Protein AF-A0A2M7GRH5-F1 (afdb_monomer)

Solvent-accessible surface area (backbone atoms only — not comparable to full-atom values): 6726 Å² total; per-residue (Å²): 138,82,83,54,72,69,58,54,56,49,50,53,51,51,51,50,48,37,62,73,60,52,56,76,63,45,53,43,43,75,62,51,74,69,54,44,54,25,50,54,46,31,42,55,52,57,69,71,46,64,68,82,55,53,58,32,65,66,48,32,50,45,57,50,49,18,44,66,75,40,96,59,97,44,73,64,58,47,53,26,49,53,26,20,27,66,66,11,29,73,68,77,78,64,62,18,52,50,34,35,73,67,28,46,65,57,46,42,52,46,50,53,37,24,75,70,45,52,50,59,76,106

Secondary structure (DSSP, 8-state):
----HHHHHHHHHHHHHIIIIISTT----PPPHHHHHHHHHHHHHHHHS-TT---HHHHHHHHHHHHHTS--SSHHHHHHHHHHHHHSSS--S-HHHHHHHH-HHHHHHHHHHHHTT-GGG-

Nearest PDB structures (foldseek):
  2ja2-assembly1_A  TM=6.786E-01  e=1.411E+00  Mycobacterium tuberculosis H37Rv

Sequence (122 aa):
PKTDPALDALAERAVAYYEDFVAPARVYREASDLERAAMLDLIARLKALDPAEKDPETIQNEVYAAGKAQPFDNLRDWFKGLYEVLLGQSQGPRFGGFVAVYGIPETIALIEAGLAGELVKA

Foldseek 3Di:
DDDDVVVVVVVVVVVVCCVVPVVVLQAADAADPQLLQLLVQLLVLLVVDDQLDQPLVVSLVSNQVSLVVTPDPDSLVSQQRVCCLQPRGSDDDRVSNVCSVCTSVNVSVSSVCSNVVVVNVD

Radius of gyration: 15.83 Å; Cα contacts (8 Å, |Δi|>4): 137; chains: 1; bounding box: 34×38×46 Å

pLDDT: mean 88.46, std 14.93, range [45.5, 98.81]

Structure (mmCIF, N/CA/C/O backbone):
data_AF-A0A2M7GRH5-F1
#
_entry.id   AF-A0A2M7GRH5-F1
#
loop_
_atom_site.group_PDB
_atom_site.id
_atom_site.type_symbol
_atom_site.label_atom_id
_atom_site.label_alt_id
_atom_site.label_comp_id
_atom_site.label_asym_id
_atom_site.label_entity_id
_atom_site.label_seq_id
_atom_site.pdbx_PDB_ins_code
_atom_site.Cartn_x
_atom_site.Cartn_y
_atom_site.Cartn_z
_atom_site.occupancy
_atom_site.B_iso_or_equiv
_atom_site.auth_seq_id
_atom_site.auth_comp_id
_atom_site.auth_asym_id
_atom_site.auth_atom_id
_atom_site.pdbx_PDB_model_num
ATOM 1 N N . PRO A 1 1 ? 18.615 -12.928 -29.899 1.00 45.50 1 PRO A N 1
ATOM 2 C CA . PRO A 1 1 ? 18.020 -13.241 -28.578 1.00 45.50 1 PRO A CA 1
ATOM 3 C C . PRO A 1 1 ? 18.496 -14.618 -28.100 1.00 45.50 1 PRO A C 1
ATOM 5 O O . PRO A 1 1 ? 18.175 -15.620 -28.726 1.00 45.50 1 PRO A O 1
ATOM 8 N N . LYS A 1 2 ? 19.345 -14.659 -27.069 1.00 49.75 2 LYS A N 1
ATOM 9 C CA . LYS A 1 2 ? 19.742 -15.908 -26.412 1.00 49.75 2 LYS A CA 1
ATOM 10 C C . LYS A 1 2 ? 18.979 -15.960 -25.093 1.00 49.75 2 LYS A C 1
ATOM 12 O O . LYS A 1 2 ? 19.340 -15.236 -24.174 1.00 49.75 2 LYS A O 1
ATOM 17 N N . THR A 1 3 ? 17.888 -16.714 -25.058 1.00 54.03 3 THR A N 1
ATOM 18 C CA . THR A 1 3 ? 17.275 -17.152 -23.802 1.00 54.03 3 THR A CA 1
ATOM 19 C C . THR A 1 3 ? 18.303 -18.014 -23.079 1.00 54.03 3 THR A C 1
ATOM 21 O O . THR A 1 3 ? 18.916 -18.894 -23.688 1.00 54.03 3 THR A O 1
ATOM 24 N N . ASP A 1 4 ? 18.592 -17.670 -21.828 1.00 67.44 4 ASP A N 1
ATOM 25 C CA . ASP A 1 4 ? 19.490 -18.437 -20.974 1.00 67.44 4 ASP A CA 1
ATOM 26 C C . ASP A 1 4 ? 18.645 -19.521 -20.286 1.00 67.44 4 ASP A C 1
ATOM 28 O O . ASP A 1 4 ? 17.792 -19.182 -19.461 1.00 67.44 4 ASP A O 1
ATOM 32 N N . PRO A 1 5 ? 18.851 -20.813 -20.602 1.00 70.62 5 PRO A N 1
ATOM 33 C CA . PRO A 1 5 ? 18.040 -21.900 -20.057 1.00 70.62 5 PRO A CA 1
ATOM 34 C C . PRO A 1 5 ? 18.053 -21.973 -18.523 1.00 70.62 5 PRO A C 1
ATOM 36 O O . PRO A 1 5 ? 17.131 -22.522 -17.925 1.00 70.62 5 PRO A O 1
ATOM 39 N N . ALA A 1 6 ? 19.088 -21.431 -17.869 1.00 65.81 6 ALA A N 1
ATOM 40 C CA . ALA A 1 6 ? 19.157 -21.377 -16.414 1.00 65.81 6 ALA A CA 1
ATOM 41 C C . ALA A 1 6 ? 18.249 -20.283 -15.827 1.00 65.81 6 ALA A C 1
ATOM 43 O O . ALA A 1 6 ? 17.689 -20.477 -14.750 1.00 65.81 6 ALA A O 1
ATOM 44 N N . LEU A 1 7 ? 18.072 -19.157 -16.529 1.00 59.03 7 LEU A N 1
ATOM 45 C CA . LEU A 1 7 ? 17.134 -18.098 -16.139 1.00 59.03 7 LEU A CA 1
ATOM 46 C C . LEU A 1 7 ? 15.680 -18.550 -16.309 1.00 59.03 7 LEU A C 1
ATOM 48 O O . LEU A 1 7 ? 14.875 -18.318 -15.408 1.00 59.03 7 LEU A O 1
ATOM 52 N N . AS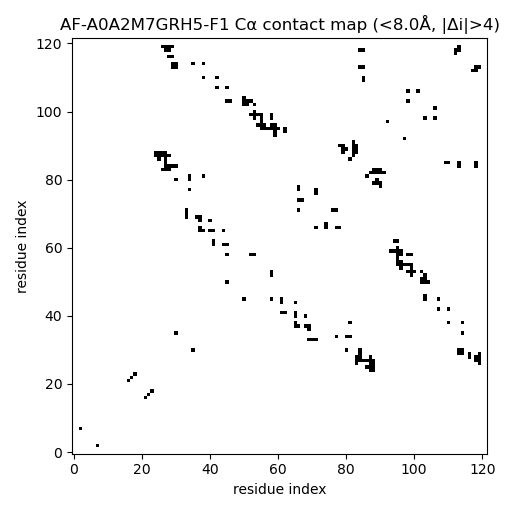P A 1 8 ? 15.367 -19.254 -17.400 1.00 65.56 8 ASP A N 1
ATOM 53 C CA . ASP A 1 8 ? 14.021 -19.792 -17.642 1.00 65.56 8 ASP A CA 1
ATOM 54 C C . ASP A 1 8 ? 13.636 -20.817 -16.557 1.00 65.56 8 ASP A C 1
ATOM 56 O O . ASP A 1 8 ? 12.576 -20.712 -15.941 1.00 65.56 8 AS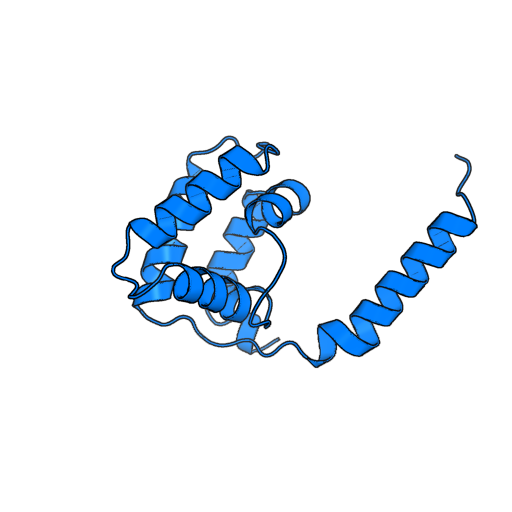P A O 1
ATOM 60 N N . ALA A 1 9 ? 14.552 -21.726 -16.202 1.00 66.81 9 ALA A N 1
ATOM 61 C CA . ALA A 1 9 ? 14.331 -22.702 -15.133 1.00 66.81 9 ALA A CA 1
ATOM 62 C C . ALA A 1 9 ? 14.181 -22.065 -13.733 1.00 66.81 9 ALA A C 1
ATOM 64 O O . ALA A 1 9 ? 13.497 -22.613 -12.865 1.00 66.81 9 ALA A O 1
ATOM 65 N N . LEU A 1 10 ? 14.821 -20.917 -13.474 1.00 64.56 10 LEU A N 1
ATOM 66 C CA . LEU A 1 10 ? 14.647 -20.169 -12.223 1.00 64.56 10 LEU A CA 1
ATOM 67 C C . LEU A 1 10 ? 13.295 -19.449 -12.175 1.00 64.56 10 LEU A C 1
ATOM 69 O O . LEU A 1 10 ? 12.651 -19.449 -11.125 1.00 64.56 10 LEU A O 1
ATOM 73 N N . ALA A 1 11 ? 12.853 -18.876 -13.297 1.00 62.81 11 ALA A N 1
ATOM 74 C CA . ALA A 1 11 ? 11.549 -18.233 -13.412 1.00 62.81 11 ALA A CA 1
ATOM 75 C C . ALA A 1 11 ? 10.408 -19.244 -13.220 1.00 62.81 11 ALA A C 1
ATOM 77 O O . ALA A 1 11 ? 9.516 -19.000 -12.412 1.00 62.81 11 ALA A O 1
ATOM 78 N N . GLU A 1 12 ? 10.479 -20.413 -13.863 1.00 63.62 12 GLU A N 1
ATOM 79 C CA . GLU A 1 12 ? 9.489 -21.487 -13.693 1.00 63.62 12 GLU A CA 1
ATOM 80 C C . GLU A 1 12 ? 9.385 -21.951 -12.235 1.00 63.62 12 GLU A C 1
ATOM 82 O O . GLU A 1 12 ? 8.289 -22.122 -11.705 1.00 63.62 12 GLU A O 1
ATOM 87 N N . ARG A 1 13 ? 10.519 -22.089 -11.535 1.00 62.50 13 ARG A N 1
ATOM 88 C CA . ARG A 1 13 ? 10.525 -22.456 -10.109 1.00 62.50 13 ARG A CA 1
ATOM 89 C C . ARG A 1 13 ? 9.973 -21.350 -9.212 1.00 62.50 13 ARG A C 1
ATOM 91 O O . ARG A 1 13 ? 9.355 -21.664 -8.198 1.00 62.50 13 ARG A O 1
ATOM 98 N N . ALA A 1 14 ? 10.186 -20.082 -9.560 1.00 61.69 14 ALA A N 1
ATOM 99 C CA . ALA A 1 14 ? 9.605 -18.951 -8.842 1.00 61.69 14 ALA A CA 1
ATOM 100 C C . ALA A 1 14 ? 8.082 -18.873 -9.041 1.00 61.69 14 ALA A C 1
ATOM 102 O O . ALA A 1 14 ? 7.369 -18.602 -8.077 1.00 61.69 14 ALA A O 1
ATOM 103 N N . VAL A 1 15 ? 7.592 -19.167 -10.252 1.00 67.94 15 VAL A N 1
ATOM 104 C CA . VAL A 1 15 ? 6.156 -19.265 -10.560 1.00 67.94 15 VAL A CA 1
ATOM 105 C C . VAL A 1 15 ? 5.525 -20.429 -9.801 1.00 67.94 15 VAL A C 1
ATOM 107 O O . VAL A 1 15 ? 4.569 -20.202 -9.071 1.00 67.94 15 VAL A O 1
ATOM 110 N N . ALA A 1 16 ? 6.100 -21.633 -9.866 1.00 65.62 16 ALA A N 1
ATOM 111 C CA . ALA A 1 16 ? 5.581 -22.790 -9.133 1.00 65.62 16 ALA A CA 1
ATOM 112 C C . ALA A 1 16 ? 5.568 -22.549 -7.613 1.00 65.62 16 ALA A C 1
ATOM 114 O O . ALA A 1 16 ? 4.570 -22.797 -6.952 1.00 65.62 16 ALA A O 1
ATOM 115 N N . TYR A 1 17 ? 6.634 -21.969 -7.043 1.00 65.69 17 TYR A N 1
ATOM 116 C CA . TYR A 1 17 ? 6.647 -21.609 -5.621 1.00 65.69 17 TYR A CA 1
ATOM 117 C C . TYR A 1 17 ? 5.571 -20.568 -5.271 1.00 65.69 17 TYR A C 1
ATOM 119 O O . TYR A 1 17 ? 4.940 -20.636 -4.214 1.00 65.69 17 TYR A O 1
ATOM 127 N N . TYR A 1 18 ? 5.363 -19.589 -6.151 1.00 61.09 18 TYR A N 1
ATOM 128 C CA . TYR A 1 18 ? 4.314 -18.596 -5.987 1.00 61.09 18 TYR A CA 1
ATOM 129 C C . TYR A 1 18 ? 2.921 -19.238 -6.019 1.00 61.09 18 TYR A C 1
ATOM 131 O O . TYR A 1 18 ? 2.113 -18.965 -5.134 1.00 61.09 18 TYR A O 1
ATOM 139 N N . GLU A 1 19 ? 2.651 -20.111 -6.987 1.00 60.47 19 GLU A N 1
ATOM 140 C CA . GLU A 1 19 ? 1.369 -20.807 -7.137 1.00 60.47 19 GLU A CA 1
ATOM 141 C C . GLU A 1 19 ? 1.099 -21.797 -5.998 1.00 60.47 19 GLU A C 1
ATOM 143 O O . GLU A 1 19 ? -0.021 -21.847 -5.497 1.00 60.47 19 GLU A O 1
ATOM 148 N N . ASP A 1 20 ? 2.120 -22.519 -5.534 1.00 51.00 20 ASP A N 1
ATOM 149 C CA . ASP A 1 20 ? 1.961 -23.583 -4.539 1.00 51.00 20 ASP A CA 1
ATOM 150 C C . ASP A 1 20 ? 1.938 -23.063 -3.093 1.00 51.00 20 ASP A C 1
ATOM 152 O O . ASP A 1 20 ? 1.308 -23.668 -2.223 1.00 51.00 20 ASP A O 1
ATOM 156 N N . PHE A 1 21 ? 2.625 -21.949 -2.805 1.00 53.00 21 PHE A N 1
ATOM 157 C CA . PHE A 1 21 ? 2.851 -21.503 -1.421 1.00 53.00 21 PHE A CA 1
ATOM 158 C C . PHE A 1 21 ? 2.456 -20.050 -1.146 1.00 53.00 21 PHE A C 1
ATOM 160 O O . PHE A 1 21 ? 2.092 -19.728 -0.015 1.00 53.00 21 PHE A O 1
ATOM 167 N N . VAL A 1 22 ? 2.524 -19.157 -2.140 1.00 61.12 22 VAL A N 1
ATOM 168 C CA . VAL A 1 22 ? 2.251 -17.719 -1.950 1.00 61.12 22 VAL A CA 1
ATOM 169 C C . VAL A 1 22 ? 0.788 -17.399 -2.235 1.00 61.12 22 VAL A C 1
ATOM 171 O O . VAL A 1 22 ? 0.167 -16.702 -1.436 1.00 61.12 22 VAL A O 1
ATOM 174 N N . ALA A 1 23 ? 0.241 -17.901 -3.344 1.00 63.09 23 ALA A N 1
ATOM 175 C CA . ALA A 1 23 ? -1.130 -17.661 -3.781 1.00 63.09 23 ALA A CA 1
ATOM 176 C C . ALA A 1 23 ? -2.188 -18.312 -2.865 1.00 63.09 23 ALA A C 1
ATOM 178 O O . ALA A 1 23 ? -3.114 -17.600 -2.478 1.00 63.09 23 ALA A O 1
ATOM 179 N N . PRO A 1 24 ? -2.054 -19.581 -2.415 1.00 62.25 24 PRO A N 1
ATOM 180 C CA . PRO A 1 24 ? -3.074 -20.230 -1.584 1.00 62.25 24 PRO A CA 1
ATOM 181 C C . PRO A 1 24 ? -3.160 -19.650 -0.167 1.00 62.25 24 PRO A C 1
ATOM 183 O O . PRO A 1 24 ? -4.170 -19.810 0.511 1.00 62.25 24 PRO A O 1
ATOM 186 N N . ALA A 1 25 ? -2.100 -18.979 0.293 1.00 63.25 25 ALA A N 1
ATOM 187 C CA . ALA A 1 25 ? -2.045 -18.332 1.601 1.00 63.25 25 ALA A CA 1
ATOM 188 C C . ALA A 1 25 ? -2.604 -16.898 1.593 1.00 63.25 25 ALA A C 1
ATOM 190 O O . ALA A 1 25 ? -2.593 -16.244 2.638 1.00 63.25 25 ALA A O 1
ATOM 191 N N . ARG A 1 26 ? -3.055 -16.383 0.437 1.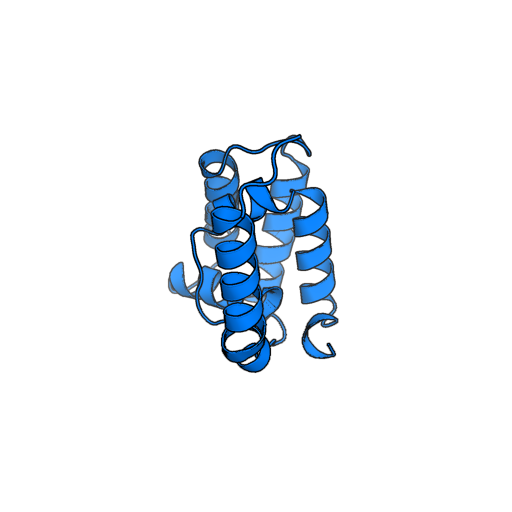00 75.31 26 ARG A N 1
ATOM 192 C CA . ARG A 1 26 ? -3.600 -15.028 0.353 1.00 75.31 26 ARG A CA 1
ATOM 193 C C . ARG A 1 26 ? -4.989 -14.971 0.954 1.00 75.31 26 ARG A C 1
ATOM 195 O O . ARG A 1 26 ? -5.934 -15.533 0.414 1.00 75.31 26 ARG A O 1
ATOM 202 N N . VAL A 1 27 ? -5.106 -14.244 2.054 1.00 82.12 27 VAL A N 1
ATOM 203 C CA . VAL A 1 27 ? -6.382 -13.937 2.690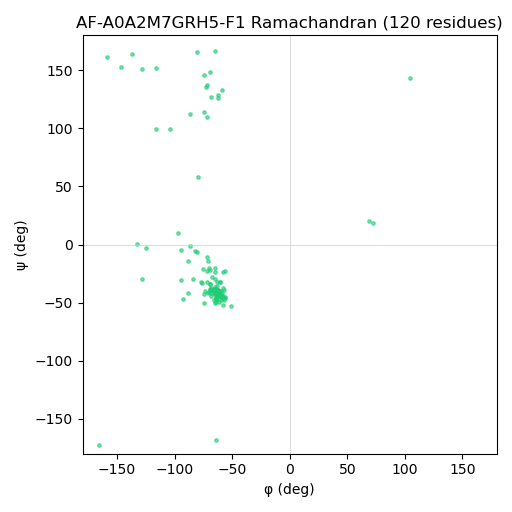 1.00 82.12 27 VAL A CA 1
ATOM 204 C C . VAL A 1 27 ? -6.578 -12.435 2.619 1.00 82.12 27 VAL A C 1
ATOM 206 O O . VAL A 1 27 ? -6.005 -11.676 3.400 1.00 82.12 27 VAL A O 1
ATOM 209 N N . TYR A 1 28 ? -7.373 -12.013 1.642 1.0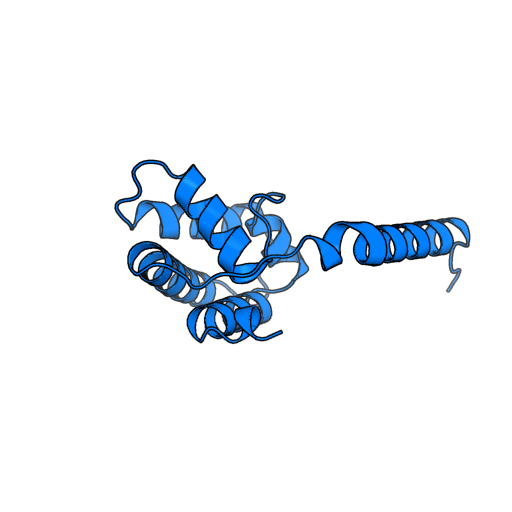0 91.38 28 TYR A N 1
ATOM 210 C CA . TYR A 1 28 ? -7.788 -10.625 1.504 1.00 91.38 28 TYR A CA 1
ATOM 211 C C . TYR A 1 28 ? -8.838 -10.278 2.557 1.00 91.38 28 TYR A C 1
ATOM 213 O O . TYR A 1 28 ? -9.683 -11.099 2.918 1.00 91.38 28 TYR A O 1
ATOM 221 N N . ARG A 1 29 ? -8.809 -9.031 3.025 1.00 95.56 29 ARG A N 1
ATOM 222 C CA . ARG A 1 29 ? -9.841 -8.474 3.903 1.00 95.56 29 ARG A CA 1
ATOM 223 C C . ARG A 1 29 ? -10.214 -7.065 3.482 1.00 95.56 29 ARG A C 1
ATOM 225 O O . ARG A 1 29 ? -9.466 -6.395 2.775 1.00 95.56 29 ARG A O 1
ATOM 232 N N . GLU A 1 30 ? -11.350 -6.600 3.977 1.00 96.31 30 GLU A N 1
ATOM 233 C CA . GLU A 1 30 ? -11.747 -5.207 3.816 1.00 96.31 30 GLU A CA 1
ATOM 234 C C . GLU A 1 30 ? -10.842 -4.271 4.636 1.00 96.31 30 GLU A C 1
ATOM 236 O O . GLU A 1 30 ? -10.328 -4.630 5.705 1.00 96.31 30 GLU A O 1
ATOM 241 N N . ALA A 1 31 ? -10.647 -3.058 4.117 1.00 97.38 31 ALA A N 1
ATOM 242 C CA . ALA A 1 31 ? -9.983 -1.980 4.838 1.00 97.38 31 ALA A CA 1
ATOM 243 C C . ALA A 1 31 ? -10.904 -1.430 5.934 1.00 97.38 31 ALA A C 1
ATOM 245 O O . ALA A 1 31 ? -12.079 -1.152 5.686 1.00 97.38 31 ALA A O 1
ATOM 246 N N . SER A 1 32 ? -10.349 -1.206 7.122 1.00 97.88 32 SER A N 1
ATOM 247 C CA . SER A 1 32 ? -10.989 -0.388 8.157 1.00 97.88 32 SER A CA 1
ATOM 248 C C . SER A 1 32 ? -11.114 1.074 7.713 1.00 97.88 32 SER A C 1
ATOM 250 O O . SER A 1 32 ? -10.443 1.507 6.775 1.00 97.88 32 SER A O 1
ATOM 252 N N . ASP A 1 33 ? -11.91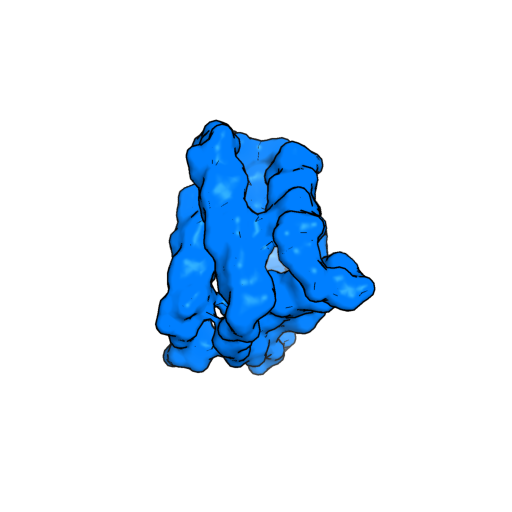7 1.871 8.420 1.00 98.06 33 ASP A N 1
ATOM 253 C CA . ASP A 1 33 ? -12.068 3.304 8.123 1.00 98.06 33 ASP A CA 1
ATOM 254 C C . ASP A 1 33 ? -10.731 4.061 8.183 1.00 98.06 33 ASP A C 1
ATOM 256 O O . ASP A 1 33 ? -10.457 4.925 7.347 1.00 98.06 33 ASP A O 1
ATOM 260 N N . LEU A 1 34 ? -9.868 3.692 9.135 1.00 98.06 34 LEU A N 1
ATOM 261 C CA . LEU A 1 34 ? -8.538 4.276 9.299 1.00 98.06 34 LEU A CA 1
ATOM 262 C C . LEU A 1 34 ? -7.619 3.945 8.112 1.00 98.06 34 LEU A C 1
ATOM 264 O O . LEU A 1 34 ? -6.975 4.827 7.544 1.00 98.06 34 LEU A O 1
ATOM 268 N N . GLU A 1 35 ? -7.580 2.675 7.707 1.00 98.44 35 GLU A N 1
ATOM 269 C CA . GLU A 1 35 ? -6.794 2.223 6.553 1.00 98.44 35 GLU A CA 1
ATOM 270 C C . GLU A 1 35 ? -7.332 2.805 5.246 1.00 98.44 35 GLU A C 1
ATOM 272 O O . GLU A 1 35 ? -6.550 3.216 4.392 1.00 98.44 35 GLU A O 1
ATOM 277 N N . ARG A 1 36 ? -8.659 2.912 5.112 1.00 98.62 36 ARG A N 1
ATOM 278 C CA . ARG A 1 36 ? -9.321 3.550 3.972 1.00 98.62 36 ARG A CA 1
ATOM 279 C C . ARG A 1 36 ? -8.882 5.003 3.823 1.00 98.62 36 ARG A C 1
ATOM 281 O O . ARG A 1 36 ? -8.547 5.415 2.715 1.00 98.62 36 ARG A O 1
ATOM 288 N N . ALA A 1 37 ? -8.840 5.765 4.916 1.00 98.62 37 ALA A N 1
ATOM 289 C CA . ALA A 1 37 ? -8.364 7.147 4.892 1.00 98.62 37 ALA A CA 1
ATOM 290 C C . ALA A 1 37 ? -6.893 7.245 4.444 1.00 98.62 37 ALA A C 1
ATOM 292 O O . ALA A 1 37 ? -6.565 8.063 3.584 1.00 98.62 37 ALA A O 1
ATOM 293 N N . ALA A 1 38 ? -6.018 6.374 4.958 1.00 98.69 38 ALA A N 1
ATOM 294 C CA . ALA A 1 38 ? -4.613 6.323 4.548 1.00 98.69 38 ALA A CA 1
ATOM 295 C C . ALA A 1 38 ? -4.435 5.915 3.075 1.00 98.69 38 ALA A C 1
ATOM 297 O O . ALA A 1 38 ? -3.604 6.483 2.374 1.00 98.69 38 ALA A O 1
ATOM 298 N N . MET A 1 39 ? -5.225 4.962 2.578 1.00 98.75 39 MET A N 1
ATOM 299 C CA . MET A 1 39 ? -5.192 4.522 1.180 1.00 98.75 39 MET A CA 1
ATOM 300 C C . MET A 1 39 ? -5.674 5.606 0.212 1.00 98.75 39 MET A C 1
ATOM 302 O O . MET A 1 39 ? -5.083 5.778 -0.852 1.00 98.75 39 MET A O 1
ATOM 306 N N . LEU A 1 40 ? -6.705 6.370 0.582 1.00 98.81 40 LEU A N 1
ATOM 307 C CA . LEU A 1 40 ? -7.159 7.519 -0.204 1.00 98.81 40 LEU A CA 1
ATOM 308 C C . LEU A 1 40 ? -6.100 8.631 -0.248 1.00 98.81 40 LEU A C 1
ATOM 310 O O . LEU A 1 40 ? -5.851 9.187 -1.318 1.00 98.81 40 LEU A O 1
ATOM 314 N N . ASP A 1 41 ? -5.439 8.914 0.880 1.00 98.81 41 ASP A N 1
ATOM 315 C CA . ASP A 1 41 ? -4.313 9.857 0.917 1.00 98.81 41 ASP A CA 1
ATOM 316 C C . ASP A 1 41 ? -3.134 9.352 0.069 1.00 98.81 41 ASP A C 1
ATOM 318 O O . ASP A 1 41 ? -2.550 10.108 -0.706 1.00 98.81 41 ASP A O 1
ATOM 322 N N . LEU A 1 42 ? -2.831 8.050 0.128 1.00 98.81 42 LEU A N 1
ATOM 323 C CA . LEU A 1 42 ? -1.802 7.437 -0.709 1.00 98.81 42 LEU A CA 1
ATOM 324 C C . LEU A 1 42 ? -2.122 7.578 -2.202 1.00 98.81 42 LEU A C 1
ATOM 326 O O . LEU A 1 42 ? -1.242 7.957 -2.968 1.00 98.81 42 LEU A O 1
ATOM 330 N N . ILE A 1 43 ? -3.369 7.339 -2.622 1.00 98.81 43 ILE A N 1
ATOM 331 C CA . ILE A 1 43 ? -3.793 7.573 -4.011 1.00 98.81 43 ILE A CA 1
ATOM 332 C C . ILE A 1 43 ? -3.527 9.027 -4.413 1.00 98.81 43 ILE A C 1
ATOM 334 O O . ILE A 1 43 ? -2.987 9.268 -5.492 1.00 98.81 43 ILE A O 1
ATOM 338 N N . ALA A 1 44 ? -3.888 9.997 -3.568 1.00 98.81 44 ALA A N 1
ATOM 339 C CA . ALA A 1 44 ? -3.683 11.412 -3.868 1.00 98.81 44 ALA A CA 1
ATOM 340 C C . ALA A 1 44 ? -2.193 11.759 -4.031 1.00 98.81 44 ALA A C 1
ATOM 342 O O . ALA A 1 44 ? -1.827 12.450 -4.980 1.00 98.81 44 ALA A O 1
ATOM 343 N N . ARG A 1 45 ? -1.332 11.228 -3.156 1.00 98.75 45 ARG A N 1
ATOM 344 C CA . ARG A 1 45 ? 0.127 11.402 -3.231 1.00 98.75 45 ARG A CA 1
ATOM 345 C C . ARG A 1 45 ? 0.725 10.774 -4.479 1.00 98.75 45 ARG A C 1
ATOM 347 O O . ARG A 1 45 ? 1.487 11.424 -5.182 1.00 98.75 45 ARG A O 1
ATOM 354 N N . LEU A 1 46 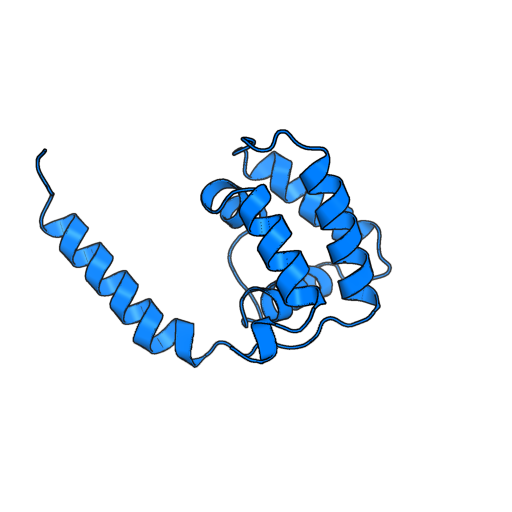? 0.340 9.538 -4.790 1.00 98.56 46 LEU A N 1
ATOM 355 C CA . LEU A 1 46 ? 0.801 8.842 -5.990 1.00 98.56 46 LEU A CA 1
ATOM 356 C C . LEU A 1 46 ? 0.356 9.568 -7.269 1.00 98.56 46 LEU A C 1
ATOM 358 O O . LEU A 1 46 ? 1.150 9.693 -8.194 1.00 98.56 46 LEU A O 1
ATOM 362 N N . LYS A 1 47 ? -0.869 10.115 -7.306 1.00 98.56 47 LYS A N 1
ATOM 363 C CA . LYS A 1 47 ? -1.364 10.952 -8.419 1.00 98.56 47 LYS A CA 1
ATOM 364 C C . LYS A 1 47 ? -0.595 12.272 -8.577 1.00 98.56 47 LYS A C 1
ATOM 366 O O . LYS A 1 47 ? -0.677 12.877 -9.642 1.00 98.56 47 LYS A O 1
ATOM 371 N N . ALA A 1 48 ? 0.106 12.734 -7.540 1.00 98.50 48 ALA A N 1
ATOM 372 C CA . ALA A 1 48 ? 0.922 13.946 -7.580 1.00 98.50 48 ALA A CA 1
ATOM 373 C C . ALA A 1 48 ? 2.367 13.699 -8.056 1.00 98.50 48 ALA A C 1
ATOM 375 O O . ALA A 1 48 ? 3.065 14.662 -8.376 1.00 98.50 48 ALA A O 1
ATOM 376 N N . LEU A 1 49 ? 2.814 12.440 -8.106 1.00 98.06 49 LEU A N 1
ATOM 377 C CA . LEU A 1 49 ? 4.095 12.058 -8.701 1.00 98.06 49 LEU A CA 1
ATOM 378 C C . LEU A 1 49 ? 3.986 11.968 -10.232 1.00 98.06 49 LEU A C 1
ATOM 380 O O . LEU A 1 49 ? 2.890 11.912 -10.794 1.00 98.06 49 LEU A O 1
ATOM 384 N N . ASP A 1 50 ? 5.134 11.919 -10.913 1.00 97.69 50 ASP A N 1
ATOM 385 C CA . ASP A 1 50 ? 5.170 11.539 -12.327 1.00 97.69 50 ASP A CA 1
ATOM 386 C C . ASP A 1 50 ? 4.647 10.092 -12.471 1.00 97.69 50 ASP A C 1
ATOM 388 O O . ASP A 1 50 ? 5.138 9.208 -11.765 1.00 97.69 50 ASP A O 1
ATOM 392 N N . PRO A 1 51 ? 3.681 9.800 -13.363 1.00 96.38 51 PRO A N 1
ATOM 393 C CA . PRO A 1 51 ? 3.188 8.436 -13.575 1.00 96.38 51 PRO A CA 1
ATOM 394 C C . PRO A 1 51 ? 4.274 7.417 -13.958 1.00 96.38 51 PRO A C 1
ATOM 396 O O . PRO A 1 51 ? 4.074 6.217 -13.774 1.00 96.38 51 PRO A O 1
ATOM 399 N N . ALA A 1 52 ? 5.400 7.881 -14.507 1.00 96.25 52 ALA A N 1
ATOM 400 C CA . ALA A 1 52 ? 6.563 7.082 -14.871 1.00 96.25 52 ALA A CA 1
ATOM 401 C C . ALA A 1 52 ? 7.673 7.087 -13.802 1.00 96.25 52 ALA A C 1
ATOM 403 O O . ALA A 1 52 ? 8.767 6.588 -14.082 1.00 96.25 52 ALA A O 1
ATOM 404 N N . GLU A 1 53 ? 7.421 7.625 -12.604 1.00 97.69 53 GLU A N 1
ATOM 405 C CA . GLU A 1 53 ? 8.350 7.551 -11.476 1.00 97.69 53 GLU A CA 1
ATOM 406 C C . GLU A 1 53 ? 8.658 6.087 -11.121 1.00 97.69 53 GLU A C 1
ATOM 408 O O . GLU A 1 53 ? 7.772 5.235 -11.019 1.00 97.69 53 GLU A O 1
ATOM 413 N N . LYS A 1 54 ? 9.949 5.797 -10.951 1.00 96.56 54 LYS A N 1
ATOM 414 C CA . LYS A 1 54 ? 10.494 4.459 -10.682 1.00 96.56 54 LYS A CA 1
ATOM 415 C C . LYS A 1 54 ? 11.501 4.444 -9.541 1.00 96.56 54 LYS A C 1
ATOM 417 O O . LYS A 1 54 ? 12.042 3.381 -9.247 1.00 96.56 54 LYS A O 1
ATOM 422 N N . ASP A 1 55 ? 11.778 5.577 -8.907 1.00 97.94 55 ASP A N 1
ATOM 423 C CA . ASP A 1 55 ? 12.617 5.630 -7.723 1.00 97.94 55 ASP A CA 1
ATOM 424 C C . ASP A 1 55 ? 11.868 5.035 -6.514 1.00 97.94 55 ASP A C 1
ATOM 426 O O . ASP A 1 55 ? 10.915 5.635 -5.998 1.00 97.94 55 ASP A O 1
ATOM 430 N N . PRO A 1 56 ? 12.286 3.854 -6.018 1.00 95.31 56 PRO A N 1
ATOM 431 C CA . PRO A 1 56 ? 11.609 3.204 -4.908 1.00 95.31 56 PRO A CA 1
ATOM 432 C C . PRO A 1 56 ? 11.711 4.002 -3.605 1.00 95.31 56 PRO A C 1
ATOM 434 O O . PRO A 1 56 ? 10.869 3.807 -2.728 1.00 95.31 56 PRO A O 1
ATOM 437 N N . GLU A 1 57 ? 12.719 4.866 -3.438 1.00 98.31 57 GLU A N 1
ATOM 438 C CA . GLU A 1 57 ? 12.868 5.677 -2.229 1.00 98.31 57 GLU A CA 1
ATOM 439 C C . GLU A 1 57 ? 11.859 6.827 -2.202 1.00 98.31 57 GLU A C 1
ATOM 441 O O . GLU A 1 57 ? 11.109 6.942 -1.227 1.00 98.31 57 GLU A O 1
ATOM 446 N N . THR A 1 58 ? 11.761 7.597 -3.290 1.00 98.50 58 THR A N 1
ATOM 447 C CA . THR A 1 58 ? 10.719 8.618 -3.491 1.00 98.50 58 THR A CA 1
ATOM 448 C C . THR A 1 58 ? 9.324 8.055 -3.241 1.00 98.50 58 THR A C 1
ATOM 450 O O . THR A 1 58 ? 8.587 8.568 -2.396 1.00 98.50 58 THR A O 1
ATOM 453 N N . ILE A 1 59 ? 8.974 6.943 -3.890 1.00 98.56 59 ILE A N 1
ATOM 454 C CA . ILE A 1 59 ? 7.637 6.360 -3.736 1.00 98.56 59 ILE A CA 1
ATOM 455 C C . ILE A 1 59 ? 7.413 5.868 -2.301 1.00 98.56 59 ILE A C 1
ATOM 457 O O . ILE A 1 59 ? 6.350 6.073 -1.713 1.00 98.56 59 ILE A O 1
ATOM 461 N N . GLN A 1 60 ? 8.420 5.235 -1.693 1.00 98.50 60 GLN A N 1
ATOM 462 C CA . GLN A 1 60 ? 8.309 4.756 -0.319 1.00 98.50 60 GLN A CA 1
ATOM 463 C C . GLN A 1 60 ? 8.107 5.900 0.686 1.00 98.50 60 GLN A C 1
ATOM 465 O O . GLN A 1 60 ? 7.424 5.692 1.694 1.00 98.50 60 GLN A O 1
ATOM 470 N N . ASN A 1 61 ? 8.669 7.085 0.431 1.00 98.75 61 ASN A N 1
ATOM 471 C CA . ASN A 1 61 ? 8.448 8.266 1.263 1.00 98.75 61 ASN A CA 1
ATOM 472 C C . ASN A 1 61 ? 6.977 8.696 1.250 1.00 98.75 61 ASN A C 1
ATOM 474 O O . ASN A 1 61 ? 6.426 8.950 2.322 1.00 98.75 61 ASN A O 1
ATOM 478 N N . GLU A 1 62 ? 6.308 8.665 0.095 1.00 98.75 62 GLU A N 1
ATOM 479 C CA . GLU A 1 62 ? 4.869 8.948 0.014 1.00 98.75 62 GLU A CA 1
ATOM 480 C C . GLU A 1 62 ? 4.017 7.887 0.720 1.00 98.75 62 GLU A C 1
ATOM 482 O O . GLU A 1 62 ? 3.083 8.223 1.450 1.00 98.75 62 GLU A O 1
ATOM 487 N N . VAL A 1 63 ? 4.382 6.605 0.608 1.00 98.50 63 VAL A N 1
ATOM 488 C CA . VAL A 1 63 ? 3.709 5.515 1.344 1.00 98.50 63 VAL A CA 1
ATOM 489 C C . VAL A 1 63 ? 3.819 5.710 2.861 1.00 98.50 63 VAL A C 1
ATOM 491 O O . VAL A 1 63 ? 2.856 5.479 3.599 1.00 98.50 63 VAL A O 1
ATOM 494 N N . TYR A 1 64 ? 4.983 6.151 3.348 1.00 98.44 64 TYR A N 1
ATOM 495 C CA . TYR A 1 64 ? 5.167 6.498 4.757 1.00 98.44 64 TYR A CA 1
ATOM 496 C C . TYR A 1 64 ? 4.377 7.744 5.156 1.00 98.44 64 TYR A C 1
ATOM 498 O O . TYR A 1 64 ? 3.808 7.771 6.248 1.00 98.44 64 TYR A O 1
ATOM 506 N N . ALA A 1 65 ? 4.361 8.771 4.307 1.00 98.62 65 ALA A N 1
ATOM 507 C CA . ALA A 1 65 ? 3.652 10.014 4.573 1.00 98.62 65 ALA A CA 1
ATOM 508 C C . ALA A 1 65 ? 2.137 9.785 4.687 1.00 98.62 65 ALA A C 1
ATOM 510 O O . ALA A 1 65 ? 1.532 10.304 5.622 1.00 98.62 65 ALA A O 1
ATOM 511 N N . ALA A 1 66 ? 1.561 8.930 3.834 1.00 98.62 66 ALA A N 1
ATOM 512 C CA . ALA A 1 66 ? 0.154 8.536 3.908 1.00 98.62 66 ALA A CA 1
ATOM 513 C C . ALA A 1 66 ? -0.212 7.869 5.240 1.00 98.62 66 ALA A C 1
ATOM 515 O O . ALA A 1 66 ? -1.194 8.236 5.882 1.00 98.62 66 ALA A O 1
ATOM 516 N N . GLY A 1 67 ? 0.623 6.934 5.706 1.00 97.94 67 GLY A N 1
ATOM 517 C CA . GLY A 1 67 ? 0.428 6.301 7.011 1.00 97.94 67 GLY A CA 1
ATOM 518 C C . GLY A 1 67 ? 0.566 7.286 8.173 1.00 97.94 67 GLY A C 1
ATOM 519 O O . GLY A 1 67 ? -0.230 7.260 9.103 1.00 97.94 67 GLY A O 1
ATOM 520 N N . LYS A 1 68 ? 1.551 8.193 8.114 1.00 98.19 68 LYS A N 1
ATOM 521 C CA . LYS A 1 68 ? 1.781 9.216 9.152 1.00 98.19 68 LYS A CA 1
ATOM 522 C C . LYS A 1 68 ? 0.697 10.292 9.208 1.00 98.19 68 LYS A C 1
ATOM 524 O O . LYS A 1 68 ? 0.567 10.948 10.237 1.00 98.19 68 LYS A O 1
ATOM 529 N N . ALA A 1 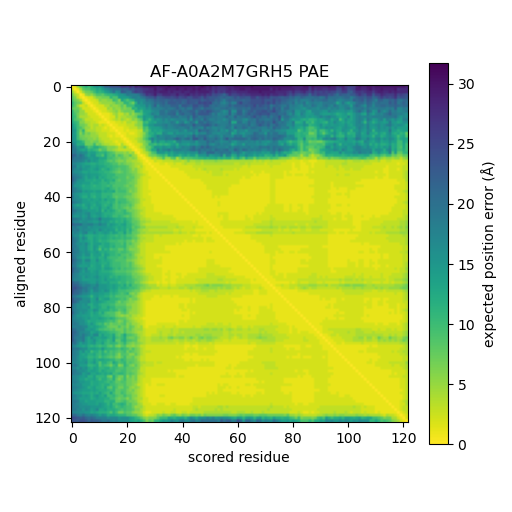69 ? -0.045 10.496 8.123 1.00 98.06 69 ALA A N 1
ATOM 530 C CA . ALA A 1 69 ? -1.166 11.428 8.086 1.00 98.06 69 ALA A CA 1
ATOM 531 C C . ALA A 1 69 ? -2.388 10.920 8.874 1.00 98.06 69 ALA A C 1
ATOM 533 O O . ALA A 1 69 ? -3.314 11.692 9.111 1.00 98.06 69 ALA A O 1
ATOM 534 N N . GLN A 1 70 ? -2.387 9.649 9.292 1.00 98.00 70 GLN A N 1
ATOM 535 C CA . GLN A 1 70 ? -3.476 9.016 10.027 1.00 98.00 70 GLN A CA 1
ATOM 536 C C . GLN A 1 70 ? -3.049 8.593 11.446 1.00 98.00 70 GLN A C 1
ATOM 538 O O . GLN A 1 70 ? -1.874 8.297 11.678 1.00 98.00 70 GLN A O 1
ATOM 543 N N . PRO A 1 71 ? -3.986 8.533 12.412 1.00 97.25 71 PRO A N 1
ATOM 544 C CA . PRO A 1 71 ? -3.690 8.229 13.814 1.00 97.25 71 PRO A CA 1
ATOM 545 C C . PRO A 1 71 ? -3.503 6.722 14.084 1.00 97.25 71 PRO A C 1
ATOM 547 O O . PRO A 1 71 ? -4.214 6.141 14.899 1.00 97.25 71 PRO A O 1
ATOM 550 N N . PHE A 1 72 ? -2.556 6.066 13.409 1.00 96.62 72 PHE A N 1
ATOM 551 C CA . PHE A 1 72 ? -2.174 4.691 13.752 1.00 96.62 72 PHE A CA 1
ATOM 552 C C . PHE A 1 72 ? -1.381 4.647 15.066 1.00 96.62 72 PHE A C 1
ATOM 554 O O . PHE A 1 72 ? -0.450 5.433 15.248 1.00 96.62 72 PHE A O 1
ATOM 561 N N . ASP A 1 73 ? -1.675 3.670 15.933 1.00 93.75 73 ASP A N 1
ATOM 562 C CA . ASP A 1 73 ? -0.917 3.427 17.174 1.00 93.75 73 ASP A CA 1
ATOM 563 C C . ASP A 1 73 ? 0.568 3.175 16.890 1.00 93.75 73 ASP A C 1
ATOM 565 O O . ASP A 1 73 ? 1.462 3.631 17.608 1.00 93.75 73 ASP A O 1
ATOM 569 N N . ASN A 1 74 ? 0.847 2.450 15.808 1.00 94.94 74 ASN A N 1
ATOM 570 C CA . ASN A 1 74 ? 2.180 2.318 15.258 1.00 94.94 74 ASN A CA 1
ATOM 571 C C . ASN A 1 74 ? 2.125 2.194 13.729 1.00 94.94 74 ASN A C 1
ATOM 573 O O . ASN A 1 74 ? 1.180 1.672 13.142 1.00 94.94 74 ASN A O 1
ATOM 577 N N . LEU A 1 75 ? 3.196 2.626 13.064 1.00 95.31 75 LEU A N 1
ATOM 578 C CA . LEU A 1 75 ? 3.247 2.631 11.602 1.00 95.31 75 LEU A CA 1
ATOM 579 C C . LEU A 1 75 ? 3.341 1.221 10.992 1.00 95.31 75 LEU A C 1
ATOM 581 O O . LEU A 1 75 ? 3.129 1.063 9.795 1.00 95.31 75 LEU A O 1
ATOM 585 N N . ARG A 1 76 ? 3.658 0.189 11.786 1.00 95.62 76 ARG A N 1
ATOM 586 C CA . ARG A 1 76 ? 3.667 -1.202 11.311 1.00 95.62 76 ARG A CA 1
ATOM 587 C C . ARG A 1 76 ? 2.245 -1.685 11.025 1.00 95.62 76 ARG A C 1
ATOM 589 O O . ARG A 1 76 ? 2.073 -2.422 10.059 1.00 95.62 76 ARG A O 1
ATOM 596 N N . ASP A 1 77 ? 1.255 -1.232 11.789 1.00 97.00 77 ASP A N 1
ATOM 597 C CA . ASP A 1 77 ? -0.152 -1.578 11.565 1.00 97.00 77 ASP A CA 1
ATOM 598 C C . ASP A 1 77 ? -0.661 -1.026 10.230 1.00 97.00 77 ASP A C 1
ATOM 600 O O . ASP A 1 77 ? -1.359 -1.733 9.508 1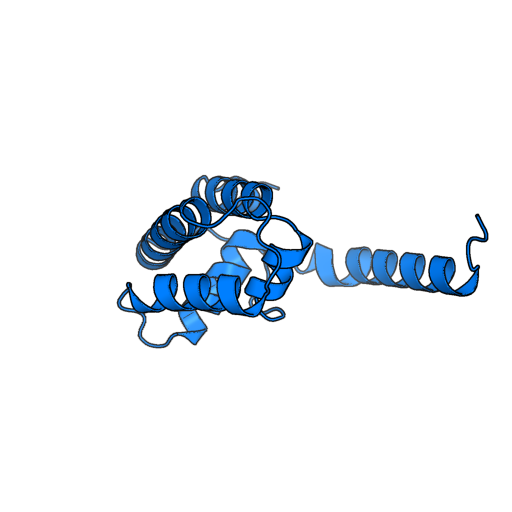.00 97.00 77 ASP A O 1
ATOM 604 N N . TRP A 1 78 ? -0.207 0.169 9.834 1.00 98.00 78 TRP A N 1
ATOM 605 C CA . TRP A 1 78 ? -0.472 0.706 8.497 1.00 98.00 78 TRP A CA 1
ATOM 606 C C . TRP A 1 78 ? 0.037 -0.226 7.391 1.00 98.00 78 TRP A C 1
ATOM 608 O O . TRP A 1 78 ? -0.720 -0.603 6.501 1.00 98.00 78 TRP A O 1
ATOM 618 N N . PHE A 1 79 ? 1.307 -0.644 7.452 1.00 97.44 79 PHE A N 1
ATOM 619 C CA . PHE A 1 79 ? 1.857 -1.547 6.437 1.00 97.44 79 PHE A CA 1
ATOM 620 C C . PHE A 1 79 ? 1.169 -2.903 6.443 1.00 97.44 79 PHE A C 1
ATOM 622 O O . PHE A 1 79 ? 0.885 -3.436 5.375 1.00 97.44 79 PHE A O 1
ATOM 629 N N . LYS A 1 80 ? 0.883 -3.453 7.625 1.00 96.56 80 LYS A N 1
ATOM 630 C CA . LYS A 1 80 ? 0.142 -4.707 7.742 1.00 96.56 80 LYS A CA 1
ATOM 631 C C . LYS A 1 80 ? -1.217 -4.591 7.049 1.00 96.56 80 LYS A C 1
ATOM 633 O O . LYS A 1 80 ? -1.531 -5.434 6.219 1.00 96.56 80 LYS A O 1
ATOM 638 N N . GLY A 1 81 ? -1.967 -3.521 7.310 1.00 97.06 81 GLY A N 1
ATOM 639 C CA . GLY A 1 81 ? -3.248 -3.273 6.655 1.00 97.06 81 GLY A CA 1
ATOM 640 C C . GLY A 1 81 ? -3.145 -3.093 5.149 1.00 97.06 81 GLY A C 1
ATOM 641 O O . GLY A 1 81 ? -3.902 -3.707 4.402 1.00 97.06 81 GLY A O 1
ATOM 642 N N . LEU A 1 82 ? -2.156 -2.328 4.690 1.00 97.50 82 LEU A N 1
ATOM 643 C CA . LEU A 1 82 ? -1.870 -2.159 3.269 1.00 97.50 82 LEU A CA 1
ATOM 644 C C . LEU A 1 82 ? -1.615 -3.510 2.577 1.00 97.50 82 LEU A C 1
ATOM 646 O O . LEU A 1 82 ? -2.168 -3.774 1.513 1.00 97.50 82 LEU A O 1
ATOM 650 N N . TYR A 1 83 ? -0.819 -4.383 3.196 1.00 96.31 83 TYR A N 1
ATOM 651 C CA . TYR A 1 83 ? -0.505 -5.704 2.653 1.00 96.31 83 TYR A CA 1
ATOM 652 C C . TYR A 1 83 ? -1.697 -6.670 2.694 1.00 96.31 83 TYR A C 1
ATOM 654 O O . TYR A 1 83 ? -1.939 -7.376 1.713 1.00 96.31 83 TYR A O 1
ATOM 662 N N . GLU A 1 84 ? -2.468 -6.685 3.780 1.00 96.31 84 GLU A N 1
ATOM 663 C CA . GLU A 1 84 ? -3.610 -7.596 3.928 1.00 96.31 84 GLU A CA 1
ATOM 664 C C . GLU A 1 84 ? -4.746 -7.231 2.973 1.00 96.31 84 GLU A C 1
ATOM 666 O O . GLU A 1 84 ? -5.360 -8.112 2.375 1.00 96.31 84 GLU A O 1
ATOM 671 N N . VAL A 1 85 ? -4.995 -5.934 2.784 1.00 96.56 85 VAL A N 1
ATOM 672 C CA . VAL A 1 85 ? -6.050 -5.450 1.889 1.00 96.56 85 VAL A CA 1
ATOM 673 C C . VAL A 1 85 ? -5.653 -5.615 0.423 1.00 96.56 85 VAL A C 1
ATOM 675 O O . VAL A 1 85 ? -6.486 -6.026 -0.377 1.00 96.56 85 VAL A O 1
ATOM 678 N N . LEU A 1 86 ? -4.404 -5.308 0.048 1.00 95.75 86 LEU A N 1
ATOM 679 C CA . LEU A 1 86 ? -4.013 -5.252 -1.369 1.00 95.75 86 LEU A CA 1
ATOM 680 C C . LEU A 1 86 ? -3.402 -6.541 -1.905 1.00 95.75 86 LEU A C 1
ATOM 682 O O . LEU A 1 86 ? -3.532 -6.819 -3.094 1.00 95.75 86 LEU A O 1
ATOM 686 N N . LEU A 1 87 ? -2.713 -7.313 -1.064 1.00 92.56 87 LEU A N 1
ATOM 687 C CA . LEU A 1 87 ? -1.945 -8.490 -1.488 1.00 92.56 87 LEU A CA 1
ATOM 688 C C . LEU A 1 87 ? -2.345 -9.773 -0.739 1.00 92.56 87 LEU A C 1
ATOM 690 O O . LEU A 1 87 ? -1.808 -10.839 -1.044 1.00 92.56 87 LEU A O 1
ATOM 694 N N . GLY A 1 88 ? -3.263 -9.687 0.229 1.00 92.44 88 GLY A N 1
ATOM 695 C CA . GLY A 1 88 ? -3.750 -10.825 1.008 1.00 92.44 88 GLY A CA 1
ATOM 696 C C . GLY A 1 88 ? -2.711 -11.419 1.964 1.00 92.44 88 GLY A C 1
ATOM 697 O O . GLY A 1 88 ? -2.818 -12.580 2.344 1.00 92.44 88 GLY A O 1
ATOM 698 N N . GLN A 1 89 ? -1.669 -10.673 2.330 1.00 91.06 89 GLN A N 1
ATOM 699 C CA . GLN A 1 89 ? -0.597 -11.151 3.212 1.00 91.06 89 GLN A CA 1
ATOM 700 C C . GLN A 1 89 ? -0.377 -10.169 4.357 1.00 91.06 89 GLN A C 1
ATOM 702 O O . GLN A 1 89 ? -0.572 -8.979 4.183 1.00 91.06 89 GLN A O 1
ATOM 707 N N . SER A 1 90 ? 0.074 -10.621 5.528 1.00 91.38 90 SER A N 1
ATOM 708 C CA . SER A 1 90 ? 0.314 -9.705 6.662 1.00 91.38 90 SER A CA 1
ATOM 709 C C . SER A 1 90 ? 1.644 -8.947 6.590 1.00 91.38 90 SER A C 1
ATOM 711 O O . SER A 1 90 ? 1.918 -8.096 7.436 1.00 91.38 90 SER A O 1
ATOM 713 N N . GLN A 1 91 ? 2.501 -9.271 5.621 1.00 88.88 91 GLN A N 1
ATOM 714 C CA . GLN A 1 91 ? 3.813 -8.655 5.443 1.00 88.88 91 GLN A CA 1
ATOM 715 C C . GLN A 1 91 ? 4.312 -8.829 4.008 1.00 88.88 91 GLN A C 1
ATOM 717 O O . GLN A 1 91 ? 3.883 -9.733 3.297 1.00 88.88 91 GLN A O 1
ATOM 722 N N . GLY A 1 92 ? 5.285 -8.009 3.620 1.00 87.62 92 GLY A N 1
ATOM 723 C CA . GLY A 1 92 ? 5.956 -8.095 2.330 1.00 87.62 92 GLY A CA 1
ATOM 724 C C . GLY A 1 92 ? 7.244 -7.267 2.304 1.00 87.62 92 GLY A C 1
ATOM 725 O O . GLY A 1 92 ? 7.675 -6.772 3.351 1.00 87.62 92 GLY A O 1
ATOM 726 N N . PRO A 1 93 ? 7.884 -7.123 1.129 1.00 89.94 93 PRO A N 1
ATOM 727 C CA . PRO A 1 93 ? 9.067 -6.276 0.955 1.00 89.94 93 PRO A CA 1
ATOM 728 C C . PRO A 1 93 ? 8.751 -4.782 1.196 1.00 89.94 93 PRO A C 1
ATOM 730 O O . PRO A 1 93 ? 7.705 -4.412 1.722 1.00 89.94 93 PRO A O 1
ATOM 733 N N . ARG A 1 94 ? 9.651 -3.857 0.851 1.00 93.25 94 ARG A N 1
ATOM 734 C CA . ARG A 1 94 ? 9.296 -2.425 0.885 1.00 93.25 94 ARG A CA 1
ATOM 735 C C . ARG A 1 94 ? 8.271 -2.126 -0.210 1.00 93.25 94 ARG A C 1
ATOM 737 O O . ARG A 1 94 ? 8.526 -2.423 -1.376 1.00 93.25 94 ARG A O 1
ATOM 744 N N . PHE A 1 95 ? 7.147 -1.511 0.159 1.00 96.56 95 PHE A N 1
ATOM 745 C CA . PHE A 1 95 ? 6.038 -1.264 -0.766 1.00 96.56 95 PHE A CA 1
ATOM 746 C C . PHE A 1 95 ? 6.436 -0.325 -1.914 1.00 96.56 95 PHE A C 1
ATOM 748 O O . PHE A 1 95 ? 6.059 -0.569 -3.049 1.00 96.56 95 PHE A O 1
ATOM 755 N N . GLY A 1 96 ? 7.284 0.682 -1.673 1.00 96.75 96 GLY A N 1
ATOM 756 C CA . GLY A 1 96 ? 7.767 1.563 -2.746 1.00 96.75 96 GLY A CA 1
ATOM 757 C C . GLY A 1 96 ? 8.545 0.828 -3.843 1.00 96.75 96 GLY A C 1
ATOM 758 O O . GLY A 1 96 ? 8.420 1.169 -5.012 1.00 96.75 96 GLY A O 1
ATOM 759 N N . GLY A 1 97 ? 9.269 -0.243 -3.495 1.00 94.94 97 GLY A N 1
ATOM 760 C CA . GLY A 1 97 ? 9.915 -1.115 -4.481 1.00 94.94 97 GLY A CA 1
ATOM 761 C C . GLY A 1 97 ? 8.916 -1.917 -5.314 1.00 94.94 97 GLY A C 1
ATOM 762 O O . GLY A 1 97 ? 9.117 -2.082 -6.512 1.00 94.94 97 GLY A O 1
ATOM 763 N N . PHE A 1 98 ? 7.819 -2.367 -4.698 1.00 95.06 98 PHE A N 1
ATOM 764 C CA . PHE A 1 98 ? 6.710 -2.985 -5.423 1.00 95.06 98 PHE A CA 1
ATOM 765 C C . PHE A 1 98 ? 6.090 -1.994 -6.416 1.00 95.06 98 PHE A C 1
ATOM 767 O O . PHE A 1 98 ? 5.989 -2.319 -7.593 1.00 95.06 98 PHE A O 1
ATOM 774 N N . VAL A 1 99 ? 5.769 -0.772 -5.982 1.00 96.62 99 VAL A N 1
ATOM 775 C CA . VAL A 1 99 ? 5.167 0.256 -6.850 1.00 96.62 99 VAL A CA 1
ATOM 776 C C . VAL A 1 99 ? 6.105 0.668 -7.987 1.00 96.62 99 VAL A C 1
ATOM 778 O O . VAL A 1 99 ? 5.652 0.811 -9.115 1.00 96.62 99 VAL A O 1
ATOM 781 N N . ALA A 1 100 ? 7.412 0.791 -7.736 1.00 95.94 100 ALA A N 1
ATOM 782 C CA . ALA A 1 100 ? 8.401 1.121 -8.768 1.00 95.94 100 ALA A CA 1
ATOM 783 C C . ALA A 1 100 ? 8.465 0.086 -9.910 1.00 95.94 100 ALA A C 1
ATOM 785 O O . ALA A 1 100 ? 8.754 0.435 -11.056 1.00 95.94 100 ALA A O 1
ATOM 786 N N . VAL A 1 101 ? 8.212 -1.191 -9.600 1.00 94.38 101 VAL A N 1
ATOM 787 C CA . VAL A 1 101 ? 8.193 -2.283 -10.586 1.00 94.38 101 VAL A CA 1
ATOM 788 C C . VAL A 1 101 ? 6.804 -2.458 -11.204 1.00 94.38 101 VAL A C 1
ATOM 790 O O . VAL A 1 101 ? 6.707 -2.679 -12.408 1.00 94.38 101 VAL A O 1
ATOM 793 N N . TYR A 1 102 ? 5.747 -2.371 -10.392 1.00 94.12 102 TYR A N 1
ATOM 794 C CA . TYR A 1 102 ? 4.361 -2.609 -10.804 1.00 94.12 102 TYR A CA 1
ATOM 795 C C . TYR A 1 102 ? 3.760 -1.436 -11.587 1.00 94.12 102 TYR A C 1
ATOM 797 O O . TYR A 1 102 ? 2.970 -1.659 -12.496 1.00 94.12 102 TYR A O 1
ATOM 805 N N . GLY A 1 103 ? 4.182 -0.212 -11.267 1.00 95.56 103 GLY A N 1
ATOM 806 C CA . GLY A 1 103 ? 3.694 1.030 -11.855 1.00 95.56 103 GLY A CA 1
ATOM 807 C C . GLY A 1 103 ? 2.758 1.795 -10.918 1.00 95.56 103 GLY A C 1
ATOM 808 O O . GLY A 1 103 ? 1.978 1.218 -10.151 1.00 95.56 103 GLY A O 1
ATOM 809 N N . ILE A 1 104 ? 2.856 3.127 -10.955 1.00 98.00 104 ILE A N 1
ATOM 810 C CA . ILE A 1 104 ? 1.991 4.023 -10.178 1.00 98.00 104 ILE A CA 1
ATOM 811 C C . ILE A 1 104 ? 0.518 3.906 -10.609 1.00 98.00 104 ILE A C 1
ATOM 813 O O . ILE A 1 104 ? -0.320 3.715 -9.722 1.00 98.00 104 ILE A O 1
ATOM 817 N N . PRO A 1 105 ? 0.166 3.973 -11.911 1.00 98.00 105 PRO A N 1
ATOM 818 C CA . PRO A 1 105 ? -1.225 3.835 -12.349 1.00 98.00 105 PRO A CA 1
ATOM 819 C C . PRO A 1 105 ? -1.854 2.504 -11.922 1.00 98.00 105 PRO A C 1
ATOM 821 O O . PRO A 1 105 ? -2.966 2.476 -11.397 1.00 98.00 105 PRO A O 1
ATOM 824 N N . GLU A 1 106 ? -1.117 1.408 -12.085 1.00 97.19 106 GLU A N 1
ATOM 825 C CA . GLU A 1 106 ? -1.537 0.055 -11.729 1.00 97.19 106 GLU A CA 1
ATOM 826 C C . GLU A 1 106 ? -1.702 -0.094 -10.211 1.00 97.19 106 GLU A C 1
ATOM 828 O O . GLU A 1 106 ? -2.655 -0.720 -9.743 1.00 97.19 106 GLU A O 1
ATOM 833 N N . THR A 1 107 ? -0.819 0.529 -9.425 1.00 98.00 107 THR A N 1
ATOM 834 C CA . THR A 1 107 ? -0.935 0.568 -7.960 1.00 98.00 107 THR A CA 1
ATOM 835 C C . THR A 1 107 ? -2.170 1.348 -7.517 1.00 98.00 107 THR A C 1
ATOM 837 O O . THR A 1 107 ? -2.877 0.896 -6.621 1.00 98.00 107 THR A O 1
ATOM 840 N N . ILE A 1 108 ? -2.464 2.496 -8.133 1.00 98.69 108 ILE A N 1
ATOM 841 C CA . ILE A 1 108 ? -3.677 3.269 -7.831 1.00 98.69 108 ILE A CA 1
ATOM 842 C C . ILE A 1 108 ? -4.922 2.419 -8.100 1.00 98.69 108 ILE A C 1
ATOM 844 O O . ILE A 1 108 ? -5.778 2.322 -7.224 1.00 98.69 108 ILE A O 1
ATOM 848 N N . ALA A 1 109 ? -4.989 1.755 -9.258 1.00 98.12 109 ALA A N 1
ATOM 849 C CA . ALA A 1 109 ? -6.105 0.876 -9.602 1.00 98.12 109 ALA A CA 1
ATOM 850 C C . ALA A 1 109 ? -6.250 -0.291 -8.608 1.00 98.12 109 ALA A C 1
ATOM 852 O O . ALA A 1 109 ? -7.361 -0.621 -8.197 1.00 98.12 109 ALA A O 1
ATOM 853 N N . LEU A 1 110 ? -5.134 -0.879 -8.162 1.00 97.44 110 LEU A N 1
ATOM 854 C CA . LEU A 1 110 ? -5.133 -1.917 -7.129 1.00 97.44 110 LEU A CA 1
ATOM 855 C C . LEU A 1 110 ? -5.690 -1.400 -5.793 1.00 97.44 110 LEU A C 1
ATOM 857 O O . LEU A 1 110 ? -6.481 -2.092 -5.152 1.00 97.44 110 LEU A O 1
ATOM 861 N N . ILE A 1 111 ? -5.302 -0.190 -5.376 1.00 98.25 111 ILE A N 1
ATOM 862 C CA . ILE A 1 111 ? -5.829 0.429 -4.153 1.00 98.25 111 ILE A CA 1
ATOM 863 C C . ILE A 1 111 ? -7.331 0.692 -4.298 1.00 98.25 111 ILE A C 1
ATOM 865 O O . ILE A 1 111 ? -8.093 0.361 -3.393 1.00 98.25 111 ILE A O 1
ATOM 869 N N . GLU A 1 112 ? -7.774 1.241 -5.430 1.00 98.44 112 GLU A N 1
ATOM 870 C CA . GLU A 1 112 ? -9.192 1.499 -5.707 1.00 98.44 112 GLU A CA 1
ATOM 871 C C . GLU A 1 112 ? -10.021 0.195 -5.667 1.00 98.44 112 GLU A C 1
ATOM 873 O O . GLU A 1 112 ? -11.058 0.158 -5.000 1.00 98.44 112 GLU A O 1
ATOM 878 N N . ALA A 1 113 ? -9.522 -0.901 -6.252 1.00 96.75 113 ALA A N 1
ATOM 879 C CA . ALA A 1 113 ? -10.153 -2.224 -6.190 1.00 96.75 113 ALA A CA 1
ATOM 880 C C . ALA A 1 113 ? -10.215 -2.792 -4.756 1.00 96.75 113 ALA A C 1
ATOM 882 O O . ALA A 1 113 ? -11.246 -3.321 -4.327 1.00 96.75 113 ALA A O 1
ATOM 883 N N . GLY A 1 114 ? -9.137 -2.644 -3.977 1.00 96.00 114 GLY A N 1
ATOM 884 C CA . GLY A 1 114 ? -9.108 -3.028 -2.562 1.00 96.00 114 GLY A CA 1
ATOM 885 C C . GLY A 1 114 ? -10.126 -2.246 -1.726 1.00 96.00 114 GLY A C 1
ATOM 886 O O . GLY A 1 114 ? -10.869 -2.826 -0.935 1.00 96.00 114 GLY A O 1
ATOM 887 N N . LEU A 1 115 ? -10.239 -0.936 -1.961 1.00 97.12 115 LEU A N 1
ATOM 888 C CA . LEU A 1 115 ? -11.215 -0.064 -1.302 1.00 97.12 115 LEU A CA 1
ATOM 889 C C . LEU A 1 115 ? -12.669 -0.364 -1.691 1.00 97.12 115 LEU A C 1
ATOM 891 O O . LEU A 1 115 ? -13.572 -0.098 -0.887 1.00 97.12 115 LEU A O 1
ATOM 895 N N . ALA A 1 116 ? -12.899 -0.896 -2.891 1.00 96.50 116 ALA A N 1
ATOM 896 C CA . ALA A 1 116 ? -14.200 -1.358 -3.372 1.00 96.50 116 ALA A CA 1
ATOM 897 C C . ALA A 1 116 ? -14.561 -2.781 -2.891 1.00 96.50 116 ALA A C 1
ATOM 899 O O . ALA A 1 116 ? -15.676 -3.251 -3.130 1.00 96.50 116 ALA A O 1
ATOM 900 N N . GLY A 1 117 ? -13.643 -3.472 -2.200 1.00 93.25 117 GLY A N 1
ATOM 901 C CA . GLY A 1 117 ? -13.838 -4.845 -1.727 1.00 93.25 117 GLY A CA 1
ATOM 902 C C . GLY A 1 117 ? -13.808 -5.890 -2.848 1.00 93.25 117 GLY A C 1
ATOM 903 O O . GLY A 1 117 ? -14.306 -7.001 -2.673 1.00 93.25 117 GLY A O 1
ATOM 904 N N . GLU A 1 118 ? -13.254 -5.552 -4.014 1.00 92.69 118 GLU A N 1
ATOM 905 C CA . GLU A 1 118 ? -13.186 -6.455 -5.169 1.00 92.69 118 GLU A CA 1
ATOM 906 C C . GLU A 1 118 ? -12.171 -7.580 -4.948 1.00 92.69 118 GLU A C 1
ATOM 908 O O . GLU A 1 118 ? -12.405 -8.710 -5.365 1.00 92.69 118 GLU A O 1
ATOM 913 N N . LEU A 1 119 ? -11.095 -7.302 -4.205 1.00 90.12 119 LEU A N 1
ATOM 914 C CA . LEU A 1 119 ? -10.033 -8.272 -3.912 1.00 90.12 119 LEU A CA 1
ATOM 915 C C . LEU A 1 119 ? -10.462 -9.367 -2.922 1.00 90.12 119 LEU A C 1
ATOM 917 O O . LEU A 1 119 ? -9.893 -10.449 -2.921 1.00 90.12 119 LEU A O 1
ATOM 921 N N . VAL A 1 120 ? -11.487 -9.114 -2.100 1.00 87.00 120 VAL A N 1
ATOM 922 C CA . VAL A 1 120 ? -12.042 -10.105 -1.154 1.00 87.00 120 VAL A CA 1
ATOM 923 C C . VAL A 1 120 ? -12.896 -11.159 -1.871 1.00 87.00 120 VAL A C 1
ATOM 925 O O . VAL A 1 120 ? -13.132 -12.240 -1.341 1.00 87.00 120 VAL A O 1
ATOM 928 N N . LYS A 1 121 ? -13.379 -10.847 -3.079 1.00 70.75 121 LYS A N 1
ATOM 929 C CA . LYS A 1 121 ? -14.264 -11.712 -3.875 1.00 70.75 121 LYS A CA 1
ATOM 930 C C . LYS A 1 121 ? -13.510 -12.588 -4.884 1.00 70.75 121 LYS A C 1
ATOM 932 O O . LYS A 1 121 ? -14.167 -13.353 -5.589 1.00 70.75 121 LYS A O 1
ATOM 937 N N . ALA A 1 122 ? -12.194 -12.403 -4.996 1.00 59.88 122 ALA A N 1
ATOM 938 C CA . ALA A 1 122 ? -11.332 -13.011 -6.006 1.00 59.88 122 ALA A CA 1
ATOM 939 C C . ALA A 1 122 ? -10.802 -14.389 -5.590 1.00 59.88 122 ALA A C 1
ATOM 941 O O . ALA A 1 122 ? -10.616 -14.616 -4.373 1.00 59.88 122 ALA A O 1
#

Mean predicted aligned error: 6.77 Å